Protein AF-A0A1Y2BNC1-F1 (afdb_monomer_lite)

Sequence (151 aa):
MTPTQYNNPYLLQNSAATGSYSSFTNPYINNDQNLMSNIDRLFTERIEYYGNVELNRVNIKTNIINILLKGIIEYVRLFSFTKEDYYQIQLDTEVLKVMLWDFVEDSKIFENILEDLKTSVRGRCSEENLKKESFEDKIQNIISSIEIKNF

Secondary structure (DSSP, 8-state):
-PPPP---TT----------------HHHHHHHHHHHHHHHHHHS---SS------HHHHHHHHHHHHHHHHHHHHHTS-B-HHHHHHHHHHHHHHHHHHGGG-S-HHHHHHHHHHHHHHHHHHB-GGGG----HHHHHHHHHHHHHGGG-

Structure (mmCIF, N/CA/C/O backbone):
data_AF-A0A1Y2BNC1-F1
#
_entry.id   AF-A0A1Y2BNC1-F1
#
loop_
_atom_site.group_PDB
_atom_site.id
_atom_site.type_symbol
_atom_site.label_atom_id
_atom_site.label_alt_id
_atom_site.label_comp_id
_atom_site.label_asym_id
_atom_site.label_entity_id
_atom_site.label_seq_id
_atom_site.pdbx_PDB_ins_code
_atom_site.Cartn_x
_atom_site.Cartn_y
_atom_site.Cartn_z
_atom_site.occupancy
_atom_site.B_iso_or_equiv
_atom_site.auth_seq_id
_atom_site.auth_comp_id
_atom_site.auth_asym_id
_atom_site.auth_atom_id
_atom_site.pdbx_PDB_model_num
ATOM 1 N N . MET A 1 1 ? 65.221 39.285 21.520 1.00 43.12 1 MET A N 1
ATOM 2 C CA . MET A 1 1 ? 63.871 39.057 20.964 1.00 43.12 1 MET A CA 1
ATOM 3 C C . MET A 1 1 ? 63.888 37.701 20.280 1.00 43.12 1 MET A C 1
ATOM 5 O O . MET A 1 1 ? 64.473 37.581 19.214 1.00 43.12 1 MET A O 1
ATOM 9 N N . THR A 1 2 ? 63.397 36.662 20.950 1.00 47.50 2 THR A N 1
ATOM 10 C CA . THR A 1 2 ? 63.351 35.286 20.429 1.00 47.50 2 THR A CA 1
ATOM 11 C C . THR A 1 2 ? 62.052 35.081 19.641 1.00 47.50 2 THR A C 1
ATOM 13 O O . THR A 1 2 ? 61.006 35.531 20.108 1.00 47.50 2 THR A O 1
ATOM 16 N N . PRO A 1 3 ? 62.079 34.451 18.453 1.00 46.75 3 PRO A N 1
ATOM 17 C CA . PRO A 1 3 ? 60.872 34.251 17.664 1.00 46.75 3 PRO A CA 1
ATOM 18 C C . PRO A 1 3 ? 60.021 33.135 18.280 1.00 46.75 3 PRO A C 1
ATOM 20 O O . PRO A 1 3 ? 60.506 32.041 18.567 1.00 46.75 3 PRO A O 1
ATOM 23 N N . THR A 1 4 ? 58.744 33.429 18.496 1.00 52.22 4 THR A N 1
ATOM 24 C CA . THR A 1 4 ? 57.716 32.474 18.905 1.00 52.22 4 THR A CA 1
ATOM 25 C C . THR A 1 4 ? 57.472 31.470 17.778 1.00 52.22 4 THR A C 1
ATOM 27 O O . THR A 1 4 ? 57.043 31.840 16.687 1.00 52.22 4 THR A O 1
ATOM 30 N N . GLN A 1 5 ? 57.752 30.187 18.029 1.00 49.06 5 GLN A N 1
ATOM 31 C CA . GLN A 1 5 ? 57.361 29.110 17.121 1.00 49.06 5 GLN A CA 1
ATOM 32 C C . GLN A 1 5 ? 55.832 29.004 17.071 1.00 49.06 5 GLN A C 1
ATOM 34 O O . GLN A 1 5 ? 55.180 28.805 18.095 1.00 49.06 5 GLN A O 1
ATOM 39 N N . TYR A 1 6 ? 55.264 29.133 15.872 1.00 47.84 6 TYR A N 1
ATOM 40 C CA . TYR A 1 6 ? 53.852 28.871 15.617 1.00 47.84 6 TYR A CA 1
ATOM 41 C C . TYR A 1 6 ? 53.625 27.355 15.637 1.00 47.84 6 TYR A C 1
ATOM 43 O O . TYR A 1 6 ? 54.029 26.642 14.717 1.00 47.84 6 TYR A O 1
ATOM 51 N N . ASN A 1 7 ? 53.037 26.856 16.723 1.00 55.25 7 ASN A N 1
ATOM 52 C CA . ASN A 1 7 ? 52.744 25.439 16.896 1.00 55.25 7 ASN A CA 1
ATOM 53 C C . ASN A 1 7 ? 51.468 25.096 16.110 1.00 55.25 7 ASN A C 1
ATOM 55 O O . ASN A 1 7 ? 50.369 25.444 16.534 1.00 55.25 7 ASN A O 1
ATOM 59 N N . ASN A 1 8 ? 51.613 24.460 14.945 1.00 56.41 8 ASN A N 1
ATOM 60 C CA . ASN A 1 8 ? 50.482 23.980 14.151 1.00 56.41 8 ASN A CA 1
ATOM 61 C C . ASN A 1 8 ? 49.878 22.731 14.818 1.00 56.41 8 ASN A C 1
ATOM 63 O O . ASN A 1 8 ? 50.535 21.690 14.833 1.00 56.41 8 ASN A O 1
ATOM 67 N N . PRO A 1 9 ? 48.627 22.777 15.310 1.00 53.62 9 PRO A N 1
ATOM 68 C CA . PRO A 1 9 ? 48.044 21.679 16.084 1.00 53.62 9 PRO A CA 1
ATOM 69 C C . PRO A 1 9 ? 47.678 20.437 15.246 1.00 53.62 9 PRO A C 1
ATOM 71 O O . PRO A 1 9 ? 47.239 19.440 15.808 1.00 53.62 9 PRO A O 1
ATOM 74 N N . TYR A 1 10 ? 47.873 20.471 13.922 1.00 47.81 10 TYR A N 1
ATOM 75 C CA . TYR A 1 10 ? 47.511 19.387 12.995 1.00 47.81 10 TYR A CA 1
ATOM 76 C C . TYR A 1 10 ? 48.698 18.547 12.494 1.00 47.81 10 TYR A C 1
ATOM 78 O O . TYR A 1 10 ? 48.502 17.625 11.707 1.00 47.81 10 TYR A O 1
ATOM 86 N N . LEU A 1 11 ? 49.927 18.827 12.941 1.00 48.97 11 LEU A N 1
ATOM 87 C CA . LEU A 1 11 ? 51.107 18.026 12.599 1.00 48.97 11 LEU A CA 1
ATOM 88 C C . LEU A 1 11 ? 51.524 17.161 13.794 1.00 48.97 11 LEU A C 1
ATOM 90 O O . LEU A 1 11 ? 52.412 17.520 14.562 1.00 48.97 11 LEU A O 1
ATOM 94 N N . LEU A 1 12 ? 50.892 15.996 13.947 1.00 50.59 12 LEU A N 1
ATOM 95 C CA . LEU A 1 12 ? 51.403 14.942 14.826 1.00 50.59 12 LEU A CA 1
ATOM 96 C C . LEU A 1 12 ? 52.520 14.184 14.096 1.00 50.59 12 LEU A C 1
ATOM 98 O O . LEU A 1 12 ? 52.283 13.333 13.242 1.00 50.59 12 LEU A O 1
ATOM 102 N N . GLN A 1 13 ? 53.756 14.547 14.441 1.00 46.78 13 GLN A N 1
ATOM 103 C CA . GLN A 1 13 ? 54.998 13.869 14.079 1.00 46.78 13 GLN A CA 1
ATOM 104 C C . GLN A 1 13 ? 54.924 12.395 14.513 1.00 46.78 13 GLN A C 1
ATOM 106 O O . GLN A 1 13 ? 54.968 12.090 15.708 1.00 46.78 13 GLN A O 1
ATOM 111 N N . ASN A 1 14 ? 54.833 11.478 13.545 1.00 47.34 14 ASN A N 1
ATOM 112 C CA . ASN A 1 14 ? 54.906 10.038 13.780 1.00 47.34 14 ASN A CA 1
ATOM 113 C C . ASN A 1 14 ? 56.288 9.690 14.358 1.00 47.34 14 ASN A C 1
ATOM 115 O O . ASN A 1 14 ? 57.273 9.543 13.635 1.00 47.34 14 ASN A O 1
ATOM 119 N N . SER A 1 15 ? 56.360 9.634 15.684 1.00 43.28 15 SER A N 1
ATOM 120 C CA . SER A 1 15 ? 57.556 9.280 16.435 1.00 43.28 15 SER A CA 1
ATOM 121 C C . SER A 1 15 ? 57.451 7.795 16.743 1.00 43.28 15 SER A C 1
ATOM 123 O O . SER A 1 15 ? 56.627 7.390 17.560 1.00 43.28 15 SER A O 1
ATOM 125 N N . ALA A 1 16 ? 58.251 6.978 16.060 1.00 49.97 16 ALA A N 1
ATOM 126 C CA . ALA A 1 16 ? 58.383 5.560 16.361 1.00 49.97 16 ALA A CA 1
ATOM 127 C C . ALA A 1 16 ? 58.999 5.395 17.762 1.00 49.97 16 ALA A C 1
ATOM 129 O O . ALA A 1 16 ? 60.215 5.351 17.922 1.00 49.97 16 ALA A O 1
ATOM 130 N N . ALA A 1 17 ? 58.143 5.340 18.780 1.00 41.44 17 ALA A N 1
ATOM 131 C CA . ALA A 1 17 ? 58.490 4.945 20.134 1.00 41.44 17 ALA A CA 1
ATOM 132 C C . ALA A 1 17 ? 57.860 3.575 20.400 1.00 41.44 17 ALA A C 1
ATOM 134 O O . ALA A 1 17 ? 56.682 3.448 20.726 1.00 41.44 17 ALA A O 1
ATOM 135 N N . THR A 1 18 ? 58.667 2.531 20.229 1.00 45.03 18 THR A N 1
ATOM 136 C CA . THR A 1 18 ? 58.426 1.198 20.782 1.00 45.03 18 THR A CA 1
ATOM 137 C C . THR A 1 18 ? 58.368 1.298 22.306 1.00 45.03 18 THR A C 1
ATOM 139 O O . THR A 1 18 ? 59.401 1.331 22.972 1.00 45.03 18 THR A O 1
ATOM 142 N N . GLY A 1 19 ? 57.154 1.372 22.846 1.00 35.00 19 GLY A N 1
ATOM 143 C CA . GLY A 1 19 ? 56.863 1.326 24.274 1.00 35.00 19 GLY A CA 1
ATOM 144 C C . GLY A 1 19 ? 55.615 0.485 24.508 1.00 35.00 19 GLY A C 1
ATOM 145 O O . GLY A 1 19 ? 54.505 0.907 24.192 1.00 35.00 19 GLY A O 1
ATOM 146 N N . SER A 1 20 ? 55.810 -0.729 25.020 1.00 46.31 20 SER A N 1
ATOM 147 C CA . SER A 1 20 ? 54.746 -1.655 25.401 1.00 46.31 20 SER A CA 1
ATOM 148 C C . SER A 1 20 ? 53.950 -1.095 26.579 1.00 46.31 20 SER A C 1
ATOM 150 O O . SER A 1 20 ? 54.311 -1.308 27.734 1.00 46.31 20 SER A O 1
ATOM 152 N N . TYR A 1 21 ? 52.844 -0.414 26.286 1.00 37.62 21 TYR A N 1
ATOM 153 C CA . TYR A 1 21 ? 51.799 -0.109 27.256 1.00 37.62 21 TYR A CA 1
ATOM 154 C C . TYR A 1 21 ? 50.487 -0.665 26.715 1.00 37.62 21 TYR A C 1
ATOM 156 O O . TYR A 1 21 ? 50.008 -0.267 25.653 1.00 37.62 21 TYR A O 1
ATOM 164 N N . SER A 1 22 ? 49.942 -1.639 27.439 1.00 42.84 22 SER A N 1
ATOM 165 C CA . SER A 1 22 ? 48.629 -2.229 27.209 1.00 42.84 22 SER A CA 1
ATOM 166 C C . SER A 1 22 ? 47.578 -1.124 27.143 1.00 42.84 22 SER A C 1
ATOM 168 O O . SER A 1 22 ? 47.147 -0.597 28.171 1.00 42.84 22 SER A O 1
ATOM 170 N N . SER A 1 23 ? 47.179 -0.757 25.928 1.00 43.72 23 SER A N 1
ATOM 171 C CA . SER A 1 23 ? 46.027 0.106 25.727 1.00 43.72 23 SER A CA 1
ATOM 172 C C . SER A 1 23 ? 44.802 -0.725 26.065 1.00 43.72 23 SER A C 1
ATOM 174 O O . SER A 1 23 ? 44.453 -1.647 25.332 1.00 43.72 23 SER A O 1
ATOM 176 N N . PHE A 1 24 ? 44.170 -0.420 27.197 1.00 47.69 24 PHE A N 1
ATOM 177 C CA . PHE A 1 24 ? 42.785 -0.798 27.431 1.00 47.69 24 PHE A CA 1
ATOM 178 C C . PHE A 1 24 ? 41.958 -0.104 26.347 1.00 47.69 24 PHE A C 1
ATOM 180 O O . PHE A 1 24 ? 41.547 1.047 26.492 1.00 47.69 24 PHE A O 1
ATOM 187 N N . THR A 1 25 ? 41.790 -0.772 25.209 1.00 52.53 25 THR A N 1
ATOM 188 C CA . THR A 1 25 ? 40.897 -0.338 24.145 1.00 52.53 25 THR A CA 1
ATOM 189 C C . THR A 1 25 ? 39.485 -0.492 24.679 1.00 52.53 25 THR A C 1
ATOM 191 O O . THR A 1 25 ? 38.906 -1.571 24.677 1.00 52.53 25 THR A O 1
ATOM 194 N N . ASN A 1 26 ? 38.952 0.596 25.228 1.00 49.41 26 ASN A N 1
ATOM 195 C CA . ASN A 1 26 ? 37.582 0.644 25.706 1.00 49.41 26 ASN A CA 1
ATOM 196 C C . ASN A 1 26 ? 36.668 0.546 24.466 1.00 49.41 26 ASN A C 1
ATOM 198 O O . ASN A 1 26 ? 36.647 1.486 23.663 1.00 49.41 26 ASN A O 1
ATOM 202 N N . PRO A 1 27 ? 35.953 -0.573 24.243 1.00 55.28 27 PRO A N 1
ATOM 203 C CA . PRO A 1 27 ? 35.213 -0.811 23.000 1.00 55.28 27 PRO A CA 1
ATOM 204 C C . PRO A 1 27 ? 34.058 0.185 22.799 1.00 55.28 27 PRO A C 1
ATOM 206 O O . PRO A 1 27 ? 33.581 0.357 21.682 1.00 55.28 27 PRO A O 1
ATOM 209 N N . TYR A 1 28 ? 33.660 0.897 23.857 1.00 54.56 28 TYR A N 1
ATOM 210 C CA . TYR A 1 28 ? 32.631 1.933 23.817 1.00 54.56 28 TYR A CA 1
ATOM 211 C C . TYR A 1 28 ? 33.052 3.178 23.011 1.00 54.56 28 TYR A C 1
ATOM 213 O O . TYR A 1 28 ? 32.248 3.692 22.244 1.00 54.56 28 TYR A O 1
ATOM 221 N N . ILE A 1 29 ? 34.323 3.603 23.070 1.00 54.19 29 ILE A N 1
ATOM 222 C CA . ILE A 1 29 ? 34.791 4.821 22.369 1.00 54.19 29 ILE A CA 1
ATOM 223 C C . ILE A 1 29 ? 34.846 4.622 20.844 1.00 54.19 29 ILE A C 1
ATOM 225 O O . ILE A 1 29 ? 34.581 5.549 20.081 1.00 54.19 29 ILE A O 1
ATOM 229 N N . ASN A 1 30 ? 35.145 3.405 20.377 1.00 53.97 30 ASN A N 1
ATOM 230 C CA . ASN A 1 30 ? 35.148 3.096 18.943 1.00 53.97 30 ASN A CA 1
ATOM 231 C C . ASN A 1 30 ? 33.730 3.026 18.354 1.00 53.97 30 ASN A C 1
ATOM 233 O O . ASN A 1 30 ? 33.544 3.316 17.171 1.00 53.97 30 ASN A O 1
ATOM 237 N N . ASN A 1 31 ? 32.726 2.671 19.161 1.00 59.03 31 ASN A N 1
ATOM 238 C CA . ASN A 1 31 ? 31.336 2.632 18.709 1.00 59.03 31 ASN A CA 1
ATOM 239 C C . ASN A 1 31 ? 30.761 4.042 18.513 1.00 59.03 31 ASN A C 1
ATOM 241 O O . ASN A 1 31 ? 30.056 4.265 17.532 1.00 59.03 31 ASN A O 1
ATOM 245 N N . ASP A 1 32 ? 31.132 5.007 19.360 1.00 60.78 32 ASP A N 1
ATOM 246 C CA . ASP A 1 32 ? 30.665 6.397 19.247 1.00 60.78 32 ASP A CA 1
ATOM 247 C C . ASP A 1 32 ? 31.237 7.118 18.013 1.00 60.78 32 ASP A C 1
ATOM 249 O O . ASP A 1 32 ? 30.535 7.881 17.352 1.00 60.78 32 ASP A O 1
ATOM 253 N N . GLN A 1 33 ? 32.492 6.837 17.642 1.00 63.34 33 GLN A N 1
ATOM 254 C CA . GLN A 1 33 ? 33.120 7.388 16.428 1.00 63.34 33 GLN A CA 1
ATOM 255 C C . GLN A 1 33 ? 32.507 6.808 15.140 1.00 63.34 33 GLN A C 1
ATOM 257 O O . GLN A 1 33 ? 32.313 7.520 14.150 1.00 63.34 33 GLN A O 1
ATOM 262 N N . ASN A 1 34 ? 32.140 5.523 15.154 1.00 68.44 34 ASN A N 1
ATOM 263 C CA . ASN A 1 34 ? 31.395 4.908 14.054 1.00 68.44 34 ASN A CA 1
ATOM 264 C C . ASN A 1 34 ? 29.963 5.451 13.978 1.00 68.44 34 ASN A C 1
ATOM 266 O O . ASN A 1 34 ? 29.457 5.700 12.889 1.00 68.44 34 ASN A O 1
ATOM 270 N N . LEU A 1 35 ? 29.305 5.680 15.116 1.00 74.75 35 LEU A N 1
ATOM 271 C CA . LEU A 1 35 ? 27.969 6.269 15.142 1.00 74.75 35 LEU A CA 1
ATOM 272 C C . LEU A 1 35 ? 27.978 7.689 14.566 1.00 74.75 35 LEU A C 1
ATOM 274 O O . LEU A 1 35 ? 27.177 7.986 13.685 1.00 74.75 35 LEU A O 1
ATOM 278 N N . MET A 1 36 ? 28.909 8.535 15.010 1.00 71.56 36 MET A N 1
ATOM 279 C CA . MET A 1 36 ? 29.004 9.918 14.541 1.00 71.56 36 MET A CA 1
ATOM 280 C C . MET A 1 36 ? 29.299 9.988 13.039 1.00 71.56 36 MET A C 1
ATOM 282 O O . MET A 1 36 ? 28.621 10.707 12.315 1.00 71.56 36 MET A O 1
ATOM 286 N N . SER A 1 37 ? 30.226 9.163 12.540 1.00 72.38 37 SER A N 1
ATOM 287 C CA . SER A 1 37 ? 30.540 9.124 11.104 1.00 72.38 37 SER A CA 1
ATOM 288 C C . SER A 1 37 ? 29.390 8.578 10.245 1.00 72.38 37 SER A C 1
ATOM 290 O O . SER A 1 37 ? 29.181 9.058 9.131 1.00 72.38 37 SER A O 1
ATOM 292 N N . ASN A 1 38 ? 28.593 7.634 10.756 1.00 76.62 38 ASN A N 1
ATOM 293 C CA . ASN A 1 38 ? 27.372 7.176 10.087 1.00 76.62 38 ASN A CA 1
ATOM 294 C C . ASN A 1 38 ? 26.271 8.251 10.081 1.00 76.62 38 ASN A C 1
ATOM 296 O O . ASN A 1 38 ? 25.556 8.383 9.089 1.00 76.62 38 ASN A O 1
ATOM 300 N N . ILE A 1 39 ? 26.148 9.041 11.153 1.00 81.50 39 ILE A N 1
ATOM 301 C CA . ILE A 1 39 ? 25.223 10.182 11.222 1.00 81.50 39 ILE A CA 1
ATOM 302 C C . ILE A 1 39 ? 25.649 11.275 10.235 1.00 81.50 39 ILE A C 1
ATOM 304 O O . ILE A 1 39 ? 24.829 11.735 9.444 1.00 81.50 39 ILE A O 1
ATOM 308 N N . ASP A 1 40 ? 26.929 11.642 10.208 1.00 77.19 40 ASP A N 1
ATOM 309 C CA . ASP A 1 40 ? 27.454 12.635 9.264 1.00 77.19 40 ASP A CA 1
ATOM 310 C C . ASP A 1 40 ? 27.280 12.176 7.812 1.00 77.19 40 ASP A C 1
ATOM 312 O O . ASP A 1 40 ? 26.941 12.975 6.932 1.00 77.19 40 ASP A O 1
ATOM 316 N N . ARG A 1 41 ? 27.436 10.871 7.556 1.00 77.19 41 ARG A N 1
ATOM 317 C CA . ARG A 1 41 ? 27.140 10.271 6.255 1.00 77.19 41 ARG A CA 1
ATOM 318 C C . ARG A 1 41 ? 25.666 10.423 5.879 1.00 77.19 41 ARG A C 1
ATOM 320 O O . ARG A 1 41 ? 25.413 10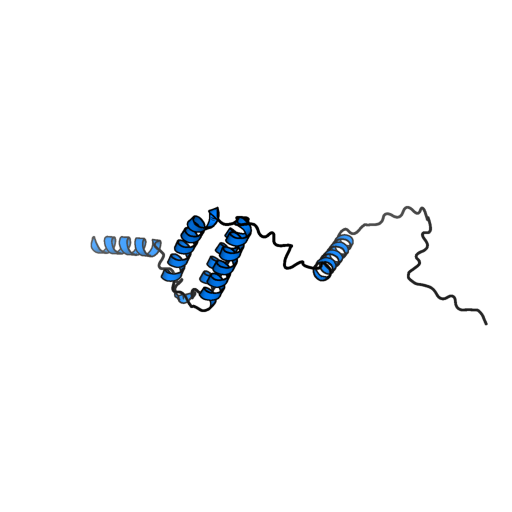.840 4.758 1.00 77.19 41 ARG A O 1
ATOM 327 N N . LEU A 1 42 ? 24.713 10.180 6.782 1.00 79.81 42 LEU A N 1
ATOM 328 C CA . LEU A 1 42 ? 23.278 10.365 6.501 1.00 79.81 42 LEU A CA 1
ATOM 329 C C . LEU A 1 42 ? 22.932 11.794 6.043 1.00 79.81 42 LEU A C 1
ATOM 331 O O . LEU A 1 42 ? 22.019 11.969 5.241 1.00 79.81 42 LEU A O 1
ATOM 335 N N . PHE A 1 43 ? 23.659 12.805 6.528 1.00 73.56 43 PHE A N 1
ATOM 336 C CA . PHE A 1 43 ? 23.441 14.210 6.156 1.00 73.56 43 PHE A CA 1
ATOM 337 C C . PHE A 1 43 ? 24.299 14.694 4.978 1.00 73.56 43 PHE A C 1
ATOM 339 O O . PHE A 1 43 ? 23.983 15.718 4.372 1.00 73.56 43 PHE A O 1
ATOM 346 N N . THR A 1 44 ? 25.373 13.978 4.644 1.00 75.69 44 THR A N 1
ATOM 347 C CA . THR A 1 44 ? 26.298 14.340 3.555 1.00 75.69 44 THR A CA 1
ATOM 348 C C . THR A 1 44 ? 26.041 13.533 2.282 1.00 75.69 44 THR A C 1
ATOM 350 O O . THR A 1 44 ? 26.339 13.994 1.178 1.00 75.69 44 THR A O 1
ATOM 353 N N . GLU A 1 45 ? 25.484 12.329 2.414 1.00 76.56 45 GLU A N 1
ATOM 354 C CA . GLU A 1 45 ? 25.120 11.464 1.300 1.00 76.56 45 GLU A CA 1
ATOM 355 C C . GLU A 1 45 ? 24.034 12.161 0.480 1.00 76.56 45 GLU A C 1
ATOM 357 O O . GLU A 1 45 ? 22.917 12.408 0.938 1.00 76.56 45 GLU A O 1
ATOM 362 N N . ARG A 1 46 ? 24.387 12.548 -0.751 1.00 71.38 46 ARG A N 1
ATOM 363 C CA . ARG A 1 46 ? 23.405 13.074 -1.693 1.00 71.38 46 ARG A CA 1
ATOM 364 C C . ARG A 1 46 ? 22.411 11.962 -1.989 1.00 71.38 46 ARG A C 1
ATOM 366 O O . ARG A 1 46 ? 22.740 11.003 -2.678 1.00 71.38 46 ARG A O 1
ATOM 373 N N . ILE A 1 47 ? 21.197 12.125 -1.484 1.00 68.81 47 ILE A N 1
ATOM 374 C CA . ILE A 1 47 ? 20.083 11.249 -1.816 1.00 68.81 47 ILE A CA 1
ATOM 375 C C . ILE A 1 47 ? 19.666 11.587 -3.248 1.00 68.81 47 ILE A C 1
ATOM 377 O O . ILE A 1 47 ? 19.117 12.659 -3.518 1.00 68.81 47 ILE A O 1
ATOM 381 N N . GLU A 1 48 ? 19.960 10.693 -4.187 1.00 64.12 48 GLU A N 1
ATOM 382 C CA . GLU A 1 48 ? 19.357 10.745 -5.515 1.00 64.12 48 GLU A CA 1
ATOM 383 C C . GLU A 1 48 ? 17.876 10.373 -5.383 1.00 64.12 48 GLU A C 1
ATOM 385 O O . GLU A 1 48 ? 17.519 9.211 -5.218 1.00 64.12 48 GLU A O 1
ATOM 390 N N . TYR A 1 49 ? 17.000 11.381 -5.416 1.00 65.62 49 TYR A N 1
ATOM 391 C CA . TYR A 1 49 ? 15.549 11.181 -5.301 1.00 65.62 49 TYR A CA 1
ATOM 392 C C . TYR A 1 49 ? 14.955 10.451 -6.511 1.00 65.62 49 TYR A C 1
ATOM 394 O O . TYR A 1 49 ? 13.960 9.741 -6.379 1.00 65.62 49 TYR A O 1
ATOM 402 N N . TYR A 1 50 ? 15.562 10.630 -7.686 1.00 63.00 50 TYR A N 1
ATOM 403 C CA . TYR A 1 50 ? 15.128 10.028 -8.939 1.00 63.00 50 TYR A CA 1
ATOM 404 C C . TYR A 1 50 ? 16.357 9.543 -9.705 1.00 63.00 50 TYR A C 1
ATOM 406 O O . TYR A 1 50 ? 17.174 10.353 -10.143 1.00 63.00 50 TYR A O 1
ATOM 414 N N . GLY A 1 51 ? 16.485 8.225 -9.853 1.00 70.50 51 GLY A N 1
ATOM 415 C CA . GLY A 1 51 ? 17.452 7.629 -10.770 1.00 70.50 51 GLY A CA 1
ATOM 416 C C . GLY A 1 51 ? 17.053 7.858 -12.231 1.00 70.50 51 GLY A C 1
ATOM 417 O O . GLY A 1 51 ? 15.947 8.317 -12.530 1.00 70.50 51 GLY A O 1
ATOM 418 N N . ASN A 1 52 ? 17.948 7.523 -13.160 1.00 72.44 52 ASN A N 1
ATOM 419 C CA . ASN A 1 52 ? 17.647 7.582 -14.588 1.00 72.44 52 ASN A CA 1
ATOM 420 C C . ASN A 1 52 ? 16.469 6.642 -14.921 1.00 72.44 52 ASN A C 1
ATOM 422 O O . ASN A 1 52 ? 16.560 5.437 -14.697 1.00 72.44 52 ASN A O 1
ATOM 426 N N . VAL A 1 53 ? 15.361 7.188 -15.433 1.00 72.00 53 VAL A N 1
ATOM 427 C CA . VAL A 1 53 ? 14.163 6.403 -15.764 1.00 72.00 53 VAL A CA 1
ATOM 428 C C . VAL A 1 53 ? 14.281 5.892 -17.192 1.00 72.00 53 VAL A C 1
ATOM 430 O O . VAL A 1 53 ? 14.184 6.655 -18.153 1.00 72.00 53 VAL A O 1
ATOM 433 N N . GLU A 1 54 ? 14.445 4.583 -17.346 1.00 83.12 54 GLU A N 1
ATOM 434 C CA . GLU A 1 54 ? 14.398 3.960 -18.663 1.00 83.12 54 GLU A CA 1
ATOM 435 C C . GLU A 1 54 ? 12.963 3.952 -19.203 1.00 83.12 54 GLU A C 1
ATOM 437 O O . GLU A 1 54 ? 12.036 3.440 -18.568 1.00 83.12 54 GLU A O 1
ATOM 442 N N . LEU A 1 55 ? 12.769 4.505 -20.402 1.00 85.06 55 LEU A N 1
ATOM 443 C CA . LEU A 1 55 ? 11.466 4.581 -21.068 1.00 85.06 55 LEU A CA 1
ATOM 444 C C . LEU A 1 55 ? 11.124 3.269 -21.783 1.00 85.06 55 LEU A C 1
ATOM 446 O O . LEU A 1 55 ? 11.007 3.209 -23.007 1.00 85.06 55 LEU A O 1
ATOM 450 N N . ASN A 1 56 ? 10.955 2.202 -21.009 1.00 90.88 56 ASN A N 1
ATOM 451 C CA . ASN A 1 56 ? 10.447 0.929 -21.504 1.00 90.88 56 ASN A CA 1
ATOM 452 C C . ASN A 1 56 ? 8.944 0.771 -21.164 1.00 90.88 56 ASN A C 1
ATOM 454 O O . ASN A 1 56 ? 8.395 1.459 -20.299 1.00 90.88 56 ASN A O 1
ATOM 458 N N . ARG A 1 57 ? 8.241 -0.137 -21.857 1.00 92.31 57 ARG A N 1
ATOM 459 C CA . ARG A 1 57 ? 6.785 -0.326 -21.670 1.00 92.31 57 ARG A CA 1
ATOM 460 C C . ARG A 1 57 ? 6.402 -0.776 -20.255 1.00 92.31 57 ARG A C 1
ATOM 462 O O . ARG A 1 57 ? 5.310 -0.436 -19.809 1.00 92.31 57 ARG A O 1
ATOM 469 N N . VAL A 1 58 ? 7.255 -1.547 -19.585 1.00 91.25 58 VAL A N 1
ATOM 470 C CA . VAL A 1 58 ? 7.010 -2.066 -18.230 1.00 91.25 58 VAL A CA 1
ATOM 471 C C . VAL A 1 58 ? 7.154 -0.940 -17.207 1.00 91.25 58 VAL A C 1
ATOM 473 O O . VAL A 1 58 ? 6.253 -0.738 -16.397 1.00 91.25 58 VAL A O 1
ATOM 476 N N . ASN A 1 59 ? 8.197 -0.123 -17.327 1.00 91.25 59 ASN A N 1
ATOM 477 C CA . ASN A 1 59 ? 8.464 1.031 -16.473 1.00 91.25 59 ASN A CA 1
ATOM 478 C C . ASN A 1 59 ? 7.364 2.080 -16.608 1.00 91.25 59 ASN A C 1
ATOM 480 O O . ASN A 1 59 ? 6.922 2.644 -15.612 1.00 91.25 59 ASN A O 1
ATOM 484 N N . ILE A 1 60 ? 6.872 2.328 -17.827 1.00 92.81 60 ILE A N 1
ATOM 485 C CA . ILE A 1 60 ? 5.749 3.250 -18.045 1.00 92.81 60 ILE A CA 1
ATOM 486 C C . ILE A 1 60 ? 4.498 2.750 -17.309 1.00 92.81 60 ILE A C 1
ATOM 488 O O . ILE A 1 60 ? 3.883 3.517 -16.570 1.00 92.81 60 ILE A O 1
ATOM 492 N N . LYS A 1 61 ? 4.139 1.467 -17.459 1.00 93.88 61 LYS A N 1
ATOM 493 C CA . LYS A 1 61 ? 2.986 0.877 -16.755 1.00 93.88 61 LYS A CA 1
ATOM 494 C C . LYS A 1 61 ? 3.162 0.921 -15.238 1.00 93.88 61 LYS A C 1
ATOM 496 O O . LYS A 1 61 ? 2.265 1.394 -14.545 1.00 93.88 61 LYS A O 1
ATOM 501 N N . THR A 1 62 ? 4.329 0.509 -14.748 1.00 94.25 62 THR A N 1
ATOM 502 C CA . THR A 1 62 ? 4.683 0.513 -13.322 1.00 94.25 62 THR A CA 1
ATOM 503 C C . THR A 1 62 ? 4.565 1.916 -12.730 1.00 94.25 62 THR A C 1
ATOM 505 O O . THR A 1 62 ? 3.933 2.100 -11.695 1.00 94.25 62 THR A O 1
ATOM 508 N N . ASN A 1 63 ? 5.094 2.935 -13.412 1.00 92.31 63 ASN A N 1
ATOM 509 C CA . ASN A 1 63 ? 5.031 4.315 -12.938 1.00 92.31 63 ASN A CA 1
ATOM 510 C C . ASN A 1 63 ? 3.604 4.878 -12.936 1.00 92.31 63 ASN A C 1
ATOM 512 O O . ASN A 1 63 ? 3.224 5.544 -11.976 1.00 92.31 63 ASN A O 1
ATOM 516 N N . ILE A 1 64 ? 2.794 4.586 -13.961 1.00 95.00 64 ILE A N 1
ATOM 517 C CA . ILE A 1 64 ? 1.379 4.991 -13.988 1.00 95.00 64 ILE A CA 1
ATOM 518 C C . ILE A 1 64 ? 0.618 4.353 -12.821 1.00 95.00 64 ILE A C 1
ATOM 520 O O . ILE A 1 64 ? -0.114 5.049 -12.118 1.00 95.00 64 ILE A O 1
ATOM 524 N N . ILE A 1 65 ? 0.821 3.054 -12.581 1.00 95.56 65 ILE A N 1
ATOM 525 C CA . ILE A 1 65 ? 0.205 2.337 -11.458 1.00 95.56 65 ILE A CA 1
ATOM 526 C C . ILE A 1 65 ? 0.655 2.941 -10.124 1.00 95.56 65 ILE A C 1
ATOM 528 O O . ILE A 1 65 ? -0.187 3.238 -9.280 1.00 95.56 65 ILE A O 1
ATOM 532 N N . ASN A 1 66 ? 1.951 3.205 -9.950 1.00 94.44 66 ASN A N 1
ATOM 533 C CA . ASN A 1 66 ? 2.487 3.812 -8.731 1.00 94.44 66 ASN A CA 1
ATOM 534 C C . ASN A 1 66 ? 1.882 5.194 -8.455 1.00 94.44 66 ASN A C 1
ATOM 536 O O . ASN A 1 66 ? 1.520 5.484 -7.317 1.00 94.44 66 ASN A O 1
ATOM 540 N N . ILE A 1 67 ? 1.745 6.044 -9.478 1.00 95.56 67 ILE A N 1
ATOM 541 C CA . ILE A 1 67 ? 1.107 7.361 -9.342 1.00 95.56 67 ILE A CA 1
ATOM 542 C C . ILE A 1 67 ? -0.365 7.204 -8.948 1.00 95.56 67 ILE A C 1
ATOM 544 O O . ILE A 1 67 ? -0.819 7.878 -8.025 1.00 95.56 67 ILE A O 1
ATOM 548 N N . LEU A 1 68 ? -1.098 6.302 -9.607 1.00 96.62 68 LEU A N 1
ATOM 549 C CA . LEU A 1 68 ? -2.506 6.041 -9.311 1.00 96.62 68 LEU A CA 1
ATOM 550 C C . LEU A 1 68 ? -2.701 5.560 -7.868 1.00 96.62 68 LEU A C 1
ATOM 552 O O . LEU A 1 68 ? -3.528 6.116 -7.151 1.00 96.62 68 LEU A O 1
ATOM 556 N N . LEU A 1 69 ? -1.911 4.585 -7.417 1.00 97.31 69 LEU A N 1
ATOM 557 C CA . LEU A 1 69 ? -2.005 4.052 -6.057 1.00 97.31 69 LEU A CA 1
ATOM 558 C C . LEU A 1 69 ? -1.639 5.103 -5.013 1.00 97.31 69 LEU A C 1
ATOM 560 O O . LEU A 1 69 ? -2.380 5.284 -4.053 1.00 97.31 69 LEU A O 1
ATOM 564 N N . LYS A 1 70 ? -0.554 5.857 -5.223 1.00 95.94 70 LYS A N 1
ATOM 565 C CA . LYS A 1 70 ? -0.201 6.978 -4.339 1.00 95.94 70 LYS A CA 1
ATOM 566 C C . LYS A 1 70 ? -1.315 8.027 -4.291 1.00 95.94 70 LYS A C 1
ATOM 568 O O . LYS A 1 70 ? -1.635 8.517 -3.214 1.00 95.94 70 LYS A O 1
ATOM 573 N N . GLY A 1 71 ? -1.962 8.309 -5.422 1.00 97.56 71 GLY A N 1
ATOM 574 C CA . GLY A 1 71 ? -3.140 9.173 -5.487 1.00 97.56 71 GLY A CA 1
ATOM 575 C C . GLY A 1 71 ? -4.329 8.637 -4.683 1.00 97.56 71 GLY A C 1
ATOM 576 O O . GLY A 1 71 ? -4.955 9.399 -3.953 1.00 97.56 71 GLY A O 1
ATOM 577 N N . ILE A 1 72 ? -4.611 7.331 -4.754 1.00 96.56 72 ILE A N 1
ATOM 578 C CA . ILE A 1 72 ? -5.651 6.680 -3.938 1.00 96.56 72 ILE A CA 1
ATOM 579 C C . ILE A 1 72 ? -5.321 6.802 -2.447 1.00 96.56 72 ILE A C 1
ATOM 581 O O . ILE A 1 72 ? -6.208 7.117 -1.657 1.00 96.56 72 ILE A O 1
ATOM 585 N N . ILE A 1 73 ? -4.058 6.607 -2.056 1.00 97.44 73 ILE A N 1
ATOM 586 C CA . ILE A 1 73 ? -3.621 6.747 -0.660 1.00 97.44 73 ILE A CA 1
ATOM 587 C C . ILE A 1 73 ? -3.884 8.167 -0.145 1.00 97.44 7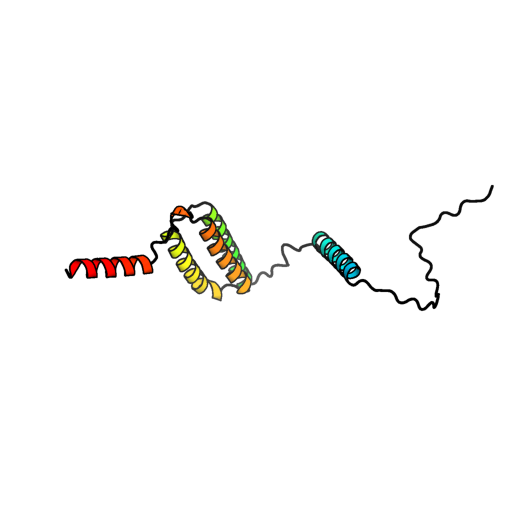3 ILE A C 1
ATOM 589 O O . ILE A 1 73 ? -4.403 8.325 0.960 1.00 97.44 73 ILE A O 1
ATOM 593 N N . GLU A 1 74 ? -3.561 9.201 -0.926 1.00 96.94 74 GLU A N 1
ATOM 594 C CA . GLU A 1 74 ? -3.873 10.581 -0.534 1.00 96.94 74 GLU A CA 1
ATOM 595 C C . GLU A 1 74 ? -5.376 10.845 -0.513 1.00 96.94 74 GLU A C 1
ATOM 597 O O . GLU A 1 74 ? -5.875 11.507 0.395 1.00 96.94 74 GLU A O 1
ATOM 602 N N . TYR A 1 75 ? -6.113 10.287 -1.472 1.00 95.75 75 TYR A N 1
ATOM 603 C CA . TYR A 1 75 ? -7.561 10.414 -1.525 1.00 95.75 75 TYR A CA 1
ATOM 604 C C . TYR A 1 75 ? -8.211 9.868 -0.252 1.00 95.75 75 TYR A C 1
ATOM 606 O O . TYR A 1 75 ? -8.967 10.590 0.392 1.00 95.75 75 TYR A O 1
ATOM 614 N N . VAL A 1 76 ? -7.864 8.650 0.184 1.00 94.94 76 VAL A N 1
ATOM 615 C CA . VAL A 1 76 ? -8.455 8.052 1.395 1.00 94.94 76 VAL A CA 1
ATOM 616 C C . VAL A 1 76 ? -8.133 8.837 2.673 1.00 94.94 76 VAL A C 1
ATOM 618 O O . VAL A 1 76 ? -8.935 8.821 3.606 1.00 94.94 76 VAL A O 1
ATOM 621 N N . ARG A 1 77 ? -7.018 9.585 2.727 1.00 93.81 77 ARG A N 1
ATOM 622 C CA . ARG A 1 77 ? -6.671 10.433 3.889 1.00 93.81 77 ARG A CA 1
ATOM 623 C C . ARG A 1 77 ? -7.651 11.577 4.125 1.00 93.81 77 ARG A C 1
ATOM 625 O O . ARG A 1 77 ? -7.712 12.092 5.240 1.00 93.81 77 ARG A O 1
ATOM 632 N N . LEU A 1 78 ? -8.419 11.962 3.109 1.00 93.62 78 LEU A N 1
ATOM 633 C CA . LEU A 1 78 ? -9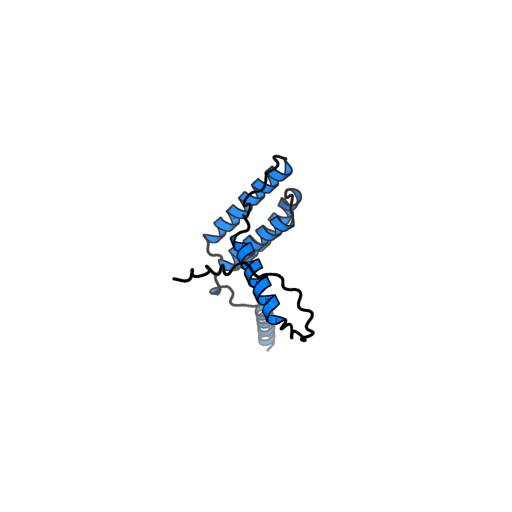.404 13.041 3.194 1.00 93.62 78 LEU A CA 1
ATOM 634 C C . LEU A 1 78 ? -10.728 12.602 3.833 1.00 93.62 78 LEU A C 1
ATOM 636 O O . LEU A 1 78 ? -11.550 13.451 4.172 1.00 93.62 78 LEU A O 1
ATOM 640 N N . PHE A 1 79 ? -10.935 11.299 4.023 1.00 90.25 79 PHE A N 1
ATOM 641 C CA . PHE A 1 79 ? -12.187 10.739 4.525 1.00 90.25 79 PHE A CA 1
ATOM 642 C C . PHE A 1 79 ? -12.069 10.279 5.977 1.00 90.25 79 PHE A C 1
ATOM 644 O O . PHE A 1 79 ? -10.980 10.212 6.553 1.00 90.25 79 PHE A O 1
ATOM 651 N N . SER A 1 80 ?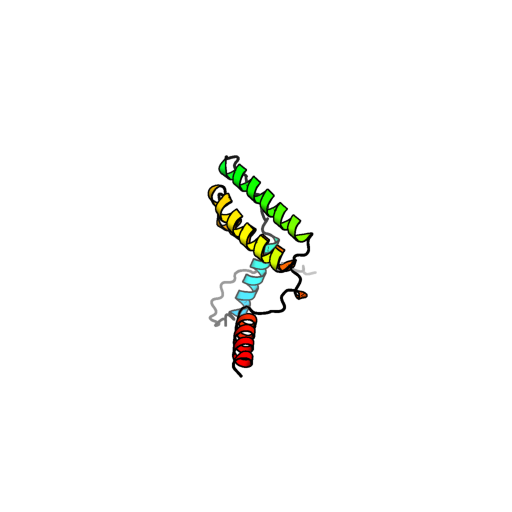 -13.216 9.963 6.565 1.00 90.19 80 SER A N 1
ATOM 652 C CA . SER A 1 80 ? -13.328 9.171 7.788 1.00 90.19 80 SER A CA 1
ATOM 653 C C . SER A 1 80 ? -14.133 7.925 7.443 1.00 90.19 80 SER A C 1
ATOM 655 O O . SER A 1 80 ? -15.134 8.036 6.735 1.00 90.19 80 SER A O 1
ATOM 657 N N . PHE A 1 81 ? -13.704 6.761 7.922 1.00 88.38 81 PHE A N 1
ATOM 658 C CA . PHE A 1 81 ? -14.306 5.478 7.550 1.00 88.38 81 PHE A CA 1
ATOM 659 C C . PHE A 1 81 ? -15.025 4.816 8.723 1.00 88.38 81 PHE A C 1
ATOM 661 O O . PHE A 1 81 ? -14.588 4.921 9.876 1.00 88.38 81 PHE A O 1
ATOM 668 N N . THR A 1 82 ? -16.113 4.107 8.416 1.00 88.81 82 THR A N 1
ATOM 669 C CA . THR A 1 82 ? -16.716 3.136 9.335 1.00 88.81 82 THR A CA 1
ATOM 670 C C . THR A 1 82 ? -15.909 1.833 9.349 1.00 88.81 82 THR A C 1
ATOM 672 O O . THR A 1 82 ? -14.964 1.641 8.577 1.00 88.81 82 THR A O 1
ATOM 675 N N . LYS A 1 83 ? -16.274 0.911 10.243 1.00 85.94 83 LYS A N 1
ATOM 676 C CA . LYS A 1 83 ? -15.626 -0.401 10.342 1.00 85.94 83 LYS A CA 1
ATOM 677 C C . LYS A 1 83 ? -15.915 -1.262 9.108 1.00 85.94 83 LYS A C 1
ATOM 679 O O . LYS A 1 83 ? -15.033 -1.976 8.636 1.00 85.94 83 LYS A O 1
ATOM 684 N N . GLU A 1 84 ? -17.133 -1.187 8.592 1.00 89.06 84 GLU A N 1
ATOM 685 C CA . GLU A 1 84 ? -17.574 -1.880 7.386 1.00 89.06 84 GLU A CA 1
ATOM 686 C C . GLU A 1 84 ? -16.810 -1.364 6.162 1.00 89.06 84 GLU A C 1
ATOM 688 O O . GLU A 1 84 ? -16.257 -2.169 5.412 1.00 89.06 84 GLU A O 1
ATOM 693 N N . ASP A 1 85 ? -16.676 -0.038 6.028 1.00 90.00 85 ASP A N 1
ATOM 694 C CA . ASP A 1 85 ? -15.884 0.581 4.957 1.00 90.00 85 ASP A CA 1
ATOM 695 C C . ASP A 1 85 ? -14.419 0.135 5.023 1.00 90.00 85 ASP A C 1
ATOM 697 O O . ASP A 1 85 ? -13.825 -0.207 4.003 1.00 90.00 85 ASP A O 1
ATOM 701 N N . TYR A 1 86 ? -13.836 0.088 6.228 1.00 92.25 86 TYR A N 1
ATOM 702 C CA . TYR A 1 86 ? -12.466 -0.385 6.422 1.00 92.25 86 TY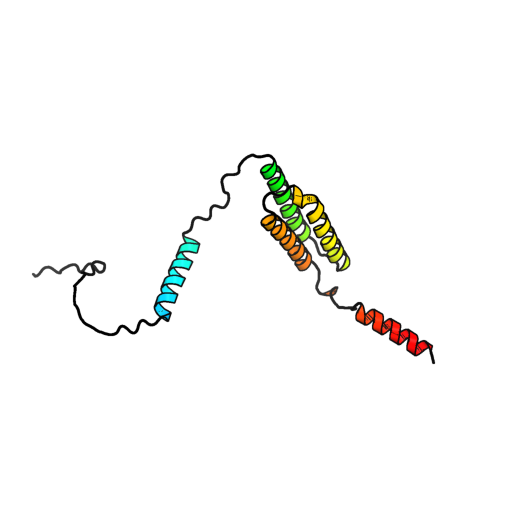R A CA 1
ATOM 703 C C . TYR A 1 86 ? -12.276 -1.809 5.889 1.00 92.25 86 TYR A C 1
ATOM 705 O O . TYR A 1 86 ? -11.340 -2.048 5.128 1.00 92.25 86 TYR A O 1
ATOM 713 N N . TYR A 1 87 ? -13.149 -2.755 6.250 1.00 93.38 87 TYR A N 1
ATOM 714 C CA . TYR A 1 87 ? -13.025 -4.131 5.757 1.00 93.38 87 TYR A CA 1
ATOM 715 C C . TYR A 1 87 ? -13.272 -4.245 4.256 1.00 93.38 87 TYR A C 1
ATOM 717 O O . TYR A 1 87 ? -12.583 -5.024 3.596 1.00 93.38 87 TYR A O 1
ATOM 725 N N . GLN A 1 88 ? -14.206 -3.464 3.712 1.00 94.88 88 GLN A N 1
ATOM 726 C CA . GLN A 1 88 ? -14.450 -3.447 2.275 1.00 94.88 88 GLN A CA 1
ATOM 727 C C . GLN A 1 88 ? -13.211 -2.957 1.523 1.00 94.88 88 GLN A C 1
ATOM 729 O O . GLN A 1 88 ? -12.737 -3.632 0.617 1.00 94.88 88 GLN A O 1
ATOM 734 N N . ILE A 1 89 ? -12.610 -1.853 1.968 1.00 95.12 89 ILE A N 1
ATOM 735 C CA . ILE A 1 89 ? -11.400 -1.306 1.347 1.00 95.12 89 ILE A CA 1
ATOM 736 C C . ILE A 1 89 ? -10.213 -2.272 1.492 1.00 95.12 89 ILE A C 1
ATOM 738 O O . ILE A 1 89 ? -9.393 -2.381 0.580 1.00 95.12 89 ILE A O 1
ATOM 742 N N . GLN A 1 90 ? -10.111 -3.009 2.602 1.00 95.31 90 GLN A N 1
ATOM 743 C CA . GLN A 1 90 ? -9.102 -4.065 2.762 1.00 95.31 90 GLN A CA 1
ATOM 744 C C . GLN A 1 90 ? -9.276 -5.174 1.716 1.00 95.31 90 GLN A C 1
ATOM 746 O O . GLN A 1 90 ? -8.301 -5.560 1.072 1.00 95.31 90 GLN A O 1
ATOM 751 N N . LEU A 1 91 ? -10.509 -5.650 1.509 1.00 96.94 91 LEU A N 1
ATOM 752 C CA . LEU A 1 91 ? -10.815 -6.651 0.486 1.00 96.94 91 LEU A CA 1
ATOM 753 C C . LEU A 1 91 ? -10.510 -6.118 -0.920 1.00 96.94 91 LEU A C 1
ATOM 755 O O . LEU A 1 91 ? -9.848 -6.792 -1.707 1.00 96.94 91 LEU A O 1
ATOM 759 N N . ASP A 1 92 ? -10.932 -4.889 -1.209 1.00 96.88 92 ASP A N 1
ATOM 760 C CA . ASP A 1 92 ? -10.694 -4.232 -2.493 1.00 96.88 92 ASP A CA 1
ATOM 761 C C . ASP A 1 92 ? -9.190 -4.045 -2.753 1.00 96.88 92 ASP A C 1
ATOM 763 O O . ASP A 1 92 ? -8.732 -4.183 -3.886 1.00 96.88 92 ASP A O 1
ATOM 767 N N . THR A 1 93 ? -8.393 -3.811 -1.706 1.00 96.88 93 THR A N 1
ATOM 768 C CA . THR A 1 93 ? -6.928 -3.721 -1.809 1.00 96.88 93 THR A CA 1
ATOM 769 C C . THR A 1 93 ? -6.303 -5.056 -2.227 1.00 96.88 93 THR A C 1
ATOM 771 O O . THR A 1 93 ? -5.395 -5.070 -3.058 1.00 96.88 93 THR A O 1
ATOM 774 N N . GLU A 1 94 ? -6.800 -6.188 -1.720 1.00 96.44 94 GLU A N 1
ATOM 775 C CA . GLU A 1 94 ? -6.349 -7.515 -2.174 1.00 96.44 94 GLU A CA 1
ATOM 776 C C . GLU A 1 94 ? -6.765 -7.800 -3.621 1.00 96.44 94 GLU A C 1
ATOM 778 O O . GLU A 1 94 ? -5.998 -8.373 -4.397 1.00 96.44 94 GLU A O 1
ATOM 783 N N . VAL A 1 95 ? -7.949 -7.342 -4.032 1.00 96.69 95 VAL A N 1
ATOM 784 C CA . VAL A 1 95 ? -8.385 -7.439 -5.431 1.00 96.69 95 VAL A CA 1
ATOM 785 C C . VAL A 1 95 ? -7.484 -6.595 -6.338 1.00 96.69 95 VAL A C 1
ATOM 787 O O . VAL A 1 95 ? -7.024 -7.087 -7.371 1.00 96.69 95 VAL A O 1
ATOM 790 N N . LEU A 1 96 ? -7.159 -5.362 -5.937 1.00 95.69 96 LEU A N 1
ATOM 791 C CA . LEU A 1 96 ? -6.204 -4.504 -6.644 1.00 95.69 96 LEU A CA 1
ATOM 792 C C . LEU A 1 96 ? -4.830 -5.171 -6.762 1.00 95.69 96 LEU A C 1
ATOM 794 O O . LEU A 1 96 ? -4.222 -5.102 -7.832 1.00 95.69 96 LEU A O 1
ATOM 798 N N . LYS A 1 97 ? -4.363 -5.863 -5.712 1.00 96.31 97 LYS A N 1
ATOM 799 C CA . LYS A 1 97 ? -3.116 -6.640 -5.749 1.00 96.31 97 LYS A CA 1
ATOM 800 C C . LYS A 1 97 ? -3.130 -7.649 -6.895 1.00 96.31 97 LYS A C 1
ATOM 802 O O . LYS A 1 97 ? -2.242 -7.626 -7.743 1.00 96.31 97 LYS A O 1
ATOM 807 N N . VAL A 1 98 ? -4.161 -8.491 -6.955 1.00 96.19 98 VAL A N 1
ATOM 808 C CA . VAL A 1 98 ? -4.305 -9.537 -7.984 1.00 96.19 98 VAL A CA 1
ATOM 809 C C . VAL A 1 98 ? -4.487 -8.951 -9.386 1.00 96.19 98 VAL A C 1
ATOM 811 O O . VAL A 1 98 ? -4.018 -9.534 -10.358 1.00 96.19 98 VAL A O 1
ATOM 814 N N . MET A 1 99 ? -5.137 -7.795 -9.520 1.00 95.19 99 MET A N 1
ATOM 815 C CA . MET A 1 99 ? -5.329 -7.155 -10.825 1.00 95.19 99 MET A CA 1
ATOM 816 C C . MET A 1 99 ? -4.063 -6.487 -11.364 1.00 95.19 99 MET A C 1
ATOM 818 O O . MET A 1 99 ? -3.909 -6.381 -12.580 1.00 95.19 99 MET A O 1
ATOM 822 N N . LEU A 1 100 ? -3.188 -5.992 -10.484 1.00 95.00 100 LEU A N 1
ATOM 823 C CA . LEU A 1 100 ? -2.098 -5.101 -10.881 1.00 95.00 100 LEU A CA 1
ATOM 824 C C . LEU A 1 100 ? -0.702 -5.730 -10.807 1.00 95.00 100 LEU A C 1
ATOM 826 O O . LEU A 1 100 ? 0.201 -5.197 -11.449 1.00 95.00 100 LEU A O 1
ATOM 830 N N . TRP A 1 101 ? -0.514 -6.843 -10.086 1.00 94.56 101 TRP A N 1
ATOM 831 C CA . TRP A 1 101 ? 0.821 -7.413 -9.841 1.00 94.56 101 TRP A CA 1
ATOM 832 C C . TRP A 1 101 ? 1.609 -7.730 -11.125 1.00 94.56 101 TRP A C 1
ATOM 834 O O . TRP A 1 101 ? 2.798 -7.435 -11.184 1.00 94.56 101 TRP A O 1
ATOM 844 N N . ASP A 1 102 ? 0.947 -8.229 -12.176 1.00 93.50 102 ASP A N 1
ATOM 845 C CA . ASP A 1 102 ? 1.573 -8.572 -13.467 1.00 93.50 102 ASP A CA 1
ATOM 846 C C . ASP A 1 102 ? 2.103 -7.352 -14.247 1.00 93.50 102 ASP A C 1
ATOM 848 O O . ASP A 1 102 ? 2.826 -7.491 -15.237 1.00 93.50 102 ASP A O 1
ATOM 852 N N . PHE A 1 103 ? 1.720 -6.137 -13.848 1.00 91.25 103 PHE A N 1
ATOM 853 C CA . PHE A 1 103 ? 2.101 -4.902 -14.534 1.00 91.25 103 PHE A CA 1
ATOM 854 C C . PHE A 1 103 ? 3.212 -4.124 -13.830 1.00 91.25 103 PHE A C 1
ATOM 856 O O . PHE A 1 103 ? 3.650 -3.103 -14.371 1.00 91.25 103 PHE A O 1
ATOM 863 N N . VAL A 1 104 ? 3.642 -4.577 -12.651 1.00 92.94 104 VAL A N 1
ATOM 864 C CA . VAL A 1 104 ? 4.623 -3.884 -11.818 1.00 92.94 104 VAL A CA 1
ATOM 865 C C . VAL A 1 104 ? 5.973 -4.596 -11.886 1.00 92.94 104 VAL A C 1
ATOM 867 O O . VAL A 1 104 ? 6.056 -5.806 -11.722 1.00 92.94 104 VAL A O 1
ATOM 870 N N . GLU A 1 105 ? 7.034 -3.828 -12.131 1.00 90.81 105 GLU A N 1
ATOM 871 C CA . GLU A 1 105 ? 8.411 -4.326 -12.208 1.00 90.81 105 GLU A CA 1
ATOM 872 C C . GLU A 1 105 ? 8.947 -4.821 -10.853 1.00 90.81 105 GLU A C 1
ATOM 874 O O . GLU A 1 105 ? 9.488 -5.921 -10.765 1.00 90.81 105 GLU A O 1
ATOM 879 N N . ASP A 1 106 ? 8.772 -4.028 -9.790 1.00 91.44 106 ASP A N 1
ATOM 880 C CA . ASP A 1 106 ? 9.226 -4.359 -8.436 1.00 91.44 106 ASP A CA 1
ATOM 881 C C . ASP A 1 106 ? 8.030 -4.674 -7.529 1.00 91.44 106 ASP A C 1
ATOM 883 O O . ASP A 1 106 ? 7.344 -3.782 -7.011 1.00 91.44 106 ASP A O 1
ATOM 887 N N . SER A 1 107 ? 7.797 -5.969 -7.309 1.00 92.75 107 SER A N 1
ATOM 888 C CA . SER A 1 107 ? 6.710 -6.458 -6.462 1.00 92.75 107 SER A CA 1
ATOM 889 C C . SER A 1 107 ? 6.820 -5.975 -5.016 1.00 92.75 107 SER A C 1
ATOM 891 O O . SER A 1 107 ? 5.798 -5.788 -4.364 1.00 92.75 107 SER A O 1
ATOM 893 N N . LYS A 1 108 ? 8.032 -5.734 -4.501 1.00 94.31 108 LYS A N 1
ATOM 894 C CA . LYS A 1 108 ? 8.238 -5.276 -3.124 1.00 94.31 108 LYS A CA 1
ATOM 895 C C . LYS A 1 108 ? 7.799 -3.826 -2.964 1.00 94.31 108 LYS A C 1
ATOM 897 O O . LYS A 1 108 ? 7.128 -3.498 -1.990 1.00 94.31 108 LYS A O 1
ATOM 902 N N . ILE A 1 109 ? 8.148 -2.956 -3.914 1.00 93.31 109 ILE A N 1
ATOM 903 C CA . ILE A 1 109 ? 7.677 -1.561 -3.906 1.00 93.31 109 ILE A CA 1
ATOM 904 C C . ILE A 1 109 ? 6.150 -1.525 -4.001 1.00 93.31 109 ILE A C 1
ATOM 906 O O . ILE A 1 109 ? 5.508 -0.786 -3.256 1.00 93.31 109 ILE A O 1
ATOM 910 N N . PHE A 1 110 ? 5.570 -2.347 -4.874 1.00 96.25 110 PHE A N 1
ATOM 911 C CA . PHE A 1 110 ? 4.122 -2.462 -5.011 1.00 96.25 110 PHE A CA 1
ATOM 912 C C . PHE A 1 110 ? 3.444 -2.916 -3.714 1.00 96.25 110 PHE A C 1
ATOM 914 O O . PHE A 1 110 ? 2.506 -2.266 -3.257 1.00 96.25 110 PHE A O 1
ATOM 921 N N . GLU A 1 111 ? 3.945 -3.980 -3.082 1.00 96.38 111 GLU A N 1
ATOM 922 C CA . GLU A 1 111 ? 3.421 -4.471 -1.804 1.00 96.38 111 GLU A CA 1
ATOM 923 C C . GLU A 1 111 ? 3.535 -3.430 -0.688 1.00 96.38 111 GLU A C 1
ATOM 925 O O . GLU A 1 111 ? 2.577 -3.249 0.060 1.00 96.38 111 GLU A O 1
ATOM 930 N N . ASN A 1 112 ? 4.643 -2.687 -0.624 1.00 96.88 112 ASN A N 1
ATOM 931 C CA . ASN A 1 112 ? 4.802 -1.597 0.339 1.00 96.88 112 ASN A CA 1
ATOM 932 C C . ASN A 1 112 ? 3.751 -0.495 0.133 1.00 96.88 112 ASN A C 1
ATOM 934 O O . ASN A 1 112 ? 3.161 -0.026 1.099 1.00 96.88 112 ASN A O 1
ATOM 938 N N . ILE A 1 113 ? 3.470 -0.108 -1.117 1.00 97.12 113 ILE A N 1
ATOM 939 C CA . ILE A 1 113 ? 2.440 0.899 -1.424 1.00 97.12 113 ILE A CA 1
ATOM 940 C C . ILE A 1 113 ? 1.047 0.399 -1.010 1.00 97.12 113 ILE A C 1
ATOM 942 O O . ILE A 1 113 ? 0.248 1.166 -0.472 1.00 97.12 113 ILE A O 1
ATOM 946 N N . LEU A 1 114 ? 0.733 -0.878 -1.237 1.00 97.69 114 LEU A N 1
ATOM 947 C CA . LEU A 1 114 ? -0.546 -1.446 -0.799 1.00 97.69 114 LEU A CA 1
ATOM 948 C C . LEU A 1 114 ? -0.649 -1.522 0.731 1.00 97.69 114 LEU A C 1
ATOM 950 O O . LEU A 1 114 ? -1.720 -1.273 1.283 1.00 97.69 114 LEU A O 1
ATOM 954 N N . GLU A 1 115 ? 0.446 -1.816 1.427 1.00 97.56 115 GLU A N 1
ATOM 955 C CA . GLU A 1 115 ? 0.477 -1.800 2.892 1.00 97.56 115 GLU A CA 1
ATOM 956 C C . GLU A 1 115 ? 0.320 -0.377 3.452 1.00 97.56 115 GLU A C 1
ATOM 958 O O . GLU A 1 115 ? -0.422 -0.157 4.416 1.00 97.56 115 GLU A O 1
ATOM 963 N N . ASP A 1 116 ? 0.920 0.617 2.793 1.00 97.19 116 ASP A N 1
ATOM 964 C CA . ASP A 1 116 ? 0.722 2.032 3.108 1.00 97.19 116 ASP A CA 1
ATOM 965 C C . ASP A 1 116 ? -0.740 2.452 2.913 1.00 97.19 116 ASP A C 1
ATOM 967 O O . ASP A 1 116 ? -1.280 3.201 3.731 1.00 97.19 116 ASP A O 1
ATOM 971 N N . LEU A 1 117 ? -1.418 1.948 1.873 1.00 97.00 117 LEU A N 1
ATOM 972 C CA . LEU A 1 117 ? -2.853 2.167 1.676 1.00 97.00 117 LEU A CA 1
ATOM 973 C C . LEU A 1 117 ? -3.660 1.607 2.846 1.00 97.00 117 LEU A C 1
ATOM 975 O O . LEU A 1 117 ? -4.442 2.337 3.456 1.00 97.00 117 LEU A O 1
ATOM 979 N N . LYS A 1 118 ? -3.436 0.343 3.210 1.00 95.69 118 LYS A N 1
ATOM 980 C CA . LYS A 1 118 ? -4.126 -0.303 4.336 1.00 95.69 118 LYS A CA 1
ATOM 981 C C . LYS A 1 118 ? -3.908 0.438 5.648 1.00 95.69 118 LYS A C 1
ATOM 983 O O . LYS A 1 118 ? -4.859 0.641 6.406 1.00 95.69 118 LYS A O 1
ATOM 988 N N . THR A 1 119 ? -2.674 0.863 5.898 1.00 95.50 119 THR A N 1
ATOM 989 C CA . THR A 1 119 ? -2.291 1.629 7.088 1.00 95.50 119 THR A CA 1
ATOM 990 C C . THR A 1 119 ? -2.937 3.013 7.085 1.00 95.50 119 THR A C 1
ATOM 992 O O . THR A 1 119 ? -3.466 3.451 8.107 1.00 95.50 119 THR A O 1
ATOM 995 N N . SER A 1 120 ? -2.974 3.678 5.927 1.00 95.19 120 SER A N 1
ATOM 996 C CA . SER A 1 120 ? -3.639 4.969 5.742 1.00 95.19 120 SER A CA 1
ATOM 997 C C . SER A 1 120 ? -5.132 4.871 6.057 1.00 95.19 120 SER A C 1
ATOM 999 O O . SER A 1 120 ? -5.630 5.614 6.899 1.00 95.19 120 SER A O 1
ATOM 1001 N N . VAL A 1 121 ? -5.837 3.894 5.480 1.00 94.75 121 VAL A N 1
ATOM 1002 C CA . VAL A 1 121 ? -7.268 3.660 5.746 1.00 94.75 121 VAL A CA 1
ATOM 1003 C C . VAL A 1 121 ? -7.490 3.321 7.222 1.00 94.75 121 VAL A C 1
ATOM 1005 O O . VAL A 1 121 ? -8.409 3.856 7.845 1.00 94.75 121 VAL A O 1
ATOM 1008 N N . ARG A 1 122 ? -6.620 2.495 7.823 1.00 92.44 122 ARG A N 1
ATOM 1009 C CA . ARG A 1 122 ? -6.687 2.167 9.255 1.00 92.44 122 ARG A CA 1
ATOM 1010 C C . ARG A 1 122 ? -6.578 3.413 10.132 1.00 92.44 122 ARG A C 1
ATOM 1012 O O . ARG A 1 122 ? -7.361 3.545 11.066 1.00 92.44 122 ARG A O 1
ATOM 1019 N N . GLY A 1 123 ? -5.658 4.324 9.820 1.00 91.62 123 GLY A N 1
ATOM 1020 C CA . GLY A 1 123 ? -5.486 5.588 10.544 1.00 91.62 123 GLY A CA 1
ATOM 1021 C C . GLY A 1 123 ? -6.664 6.561 10.408 1.00 91.62 123 GLY A C 1
ATOM 1022 O O . GLY A 1 123 ? -6.754 7.521 11.169 1.00 91.62 123 GLY A O 1
ATOM 1023 N N . ARG A 1 124 ? -7.575 6.327 9.455 1.00 91.00 124 ARG A N 1
ATOM 1024 C CA . ARG A 1 124 ? -8.783 7.136 9.212 1.00 91.00 124 ARG A CA 1
ATOM 1025 C C . ARG A 1 124 ? -10.076 6.480 9.705 1.00 91.00 124 ARG A C 1
ATOM 1027 O O . ARG A 1 124 ? -11.142 7.089 9.616 1.00 91.00 124 ARG A O 1
ATOM 1034 N N . CYS A 1 125 ? -10.001 5.257 10.221 1.00 88.50 125 CYS A N 1
ATOM 1035 C CA . CYS A 1 125 ? -11.128 4.568 10.838 1.00 88.50 125 CYS A CA 1
ATOM 1036 C C . CYS A 1 125 ? -11.218 4.969 12.321 1.00 88.50 125 CYS A C 1
ATOM 1038 O O . CYS A 1 125 ? -10.286 4.717 13.083 1.00 88.50 125 CYS A O 1
ATOM 1040 N N . SER A 1 126 ? -12.324 5.586 12.749 1.00 70.62 126 SER A N 1
ATOM 1041 C CA . SER A 1 126 ? -12.503 6.029 14.142 1.00 70.62 126 SER A CA 1
ATOM 1042 C C . SER A 1 126 ? -12.507 4.849 15.128 1.00 70.62 126 SER A C 1
ATOM 1044 O O . SER A 1 126 ? -13.241 3.877 14.934 1.00 70.62 126 SER A O 1
ATOM 1046 N N . GLU A 1 127 ? -11.753 4.959 16.230 1.00 56.38 127 GLU A N 1
ATOM 1047 C CA . GLU A 1 127 ? -11.673 3.941 17.299 1.00 56.38 127 GLU A CA 1
ATOM 1048 C C . GLU A 1 127 ? -13.033 3.636 17.959 1.00 56.38 127 GLU A C 1
ATOM 1050 O O . GLU A 1 127 ? -13.246 2.543 18.483 1.00 56.38 127 GLU A O 1
ATOM 1055 N N . GLU A 1 128 ? -13.986 4.570 17.889 1.00 53.72 128 GLU A N 1
ATOM 1056 C CA . GLU A 1 128 ? -15.299 4.464 18.538 1.00 53.72 128 GLU A CA 1
ATOM 1057 C C . GLU A 1 128 ? -16.191 3.350 17.947 1.00 53.72 128 GLU A C 1
ATOM 1059 O O . GLU A 1 128 ? -16.983 2.754 18.675 1.00 53.72 128 GLU A O 1
ATOM 1064 N N . ASN A 1 129 ? -15.979 2.963 16.680 1.00 44.53 129 ASN A N 1
ATOM 1065 C CA . ASN A 1 129 ? -16.655 1.827 16.025 1.00 44.53 129 ASN A CA 1
ATOM 1066 C C . ASN A 1 129 ? -15.864 0.506 16.106 1.00 44.53 129 ASN A C 1
ATOM 1068 O O . ASN A 1 129 ? -16.309 -0.537 15.624 1.00 44.53 129 ASN A O 1
ATOM 1072 N N . LEU A 1 130 ? -14.684 0.529 16.730 1.00 49.22 130 LEU A N 1
ATOM 1073 C CA . LEU A 1 130 ? -13.860 -0.652 16.996 1.00 49.22 130 LEU A CA 1
ATOM 1074 C C . LEU A 1 130 ? -14.098 -1.221 18.402 1.00 49.22 130 LEU A C 1
ATOM 1076 O O . LEU A 1 130 ? -13.390 -2.135 18.826 1.00 49.22 130 LEU A O 1
ATOM 1080 N N . LYS A 1 131 ? -15.134 -0.754 19.114 1.00 47.47 131 LYS A N 1
ATOM 1081 C CA . LYS A 1 131 ? -15.669 -1.489 20.262 1.00 47.47 131 LYS A CA 1
ATOM 1082 C C . LYS A 1 131 ? -16.282 -2.796 19.758 1.00 47.47 131 LYS A C 1
ATOM 1084 O O . LYS A 1 131 ? -17.290 -2.821 19.059 1.00 47.47 131 LYS A O 1
ATOM 1089 N N . LYS A 1 132 ? -15.584 -3.886 20.071 1.00 54.59 132 LYS A N 1
ATOM 1090 C CA . LYS A 1 132 ? -16.004 -5.280 19.914 1.00 54.59 132 LYS A CA 1
ATOM 1091 C C . LYS A 1 132 ? -17.454 -5.447 20.393 1.00 54.59 132 LYS A C 1
ATOM 1093 O O . LYS A 1 132 ? -17.714 -5.379 21.584 1.00 54.59 132 LYS A O 1
ATOM 1098 N N . GLU A 1 133 ? -18.360 -5.778 19.486 1.00 56.66 133 GLU A N 1
ATOM 1099 C CA . GLU A 1 133 ? -19.030 -7.059 19.671 1.00 56.66 133 GLU A CA 1
ATOM 1100 C C . GLU A 1 133 ? -18.172 -8.071 18.921 1.00 56.66 133 GLU A C 1
ATOM 1102 O O . GLU A 1 133 ? -18.112 -8.067 17.686 1.00 56.66 133 GLU A O 1
ATOM 1107 N N . SER A 1 134 ? -17.400 -8.864 19.664 1.00 63.53 134 SER A N 1
ATOM 1108 C CA . SER A 1 134 ? -16.698 -10.006 19.094 1.00 63.53 134 SER A CA 1
ATOM 1109 C C . SER A 1 134 ? -17.742 -10.932 18.470 1.00 63.53 134 SER A C 1
ATOM 1111 O O . SER A 1 134 ? -18.837 -11.093 19.007 1.00 63.53 134 SER A O 1
ATOM 1113 N N . PHE A 1 135 ? -17.418 -11.587 17.354 1.00 67.38 135 PHE A N 1
ATOM 1114 C CA . PHE A 1 135 ? -18.245 -12.697 16.863 1.00 67.38 135 PHE A CA 1
ATOM 1115 C C . PHE A 1 135 ? -18.471 -13.738 17.971 1.00 67.38 135 PHE A C 1
ATOM 1117 O O . PHE A 1 135 ? -19.550 -14.305 18.099 1.00 67.38 135 PHE A O 1
ATOM 1124 N N . GLU A 1 136 ? -17.469 -13.899 18.830 1.00 65.44 136 GLU A N 1
ATOM 1125 C CA . GLU A 1 136 ? -17.521 -14.695 20.049 1.00 65.44 136 GLU A CA 1
ATOM 1126 C C . GLU A 1 136 ? -18.600 -14.202 21.027 1.00 65.44 136 GLU A C 1
ATOM 1128 O O . GLU A 1 136 ? -19.389 -15.009 21.501 1.00 65.44 136 GLU A O 1
ATOM 1133 N N . ASP A 1 137 ? -18.737 -12.889 21.230 1.00 73.38 137 ASP A N 1
ATOM 1134 C CA . ASP A 1 137 ? -19.779 -12.302 22.085 1.00 73.38 137 ASP A CA 1
ATOM 1135 C C . ASP A 1 137 ? -21.175 -12.527 21.481 1.00 73.38 137 ASP A C 1
ATOM 1137 O O . ASP A 1 137 ? -22.133 -12.804 22.202 1.00 73.38 137 ASP A O 1
ATOM 1141 N N . LYS A 1 138 ? -21.297 -1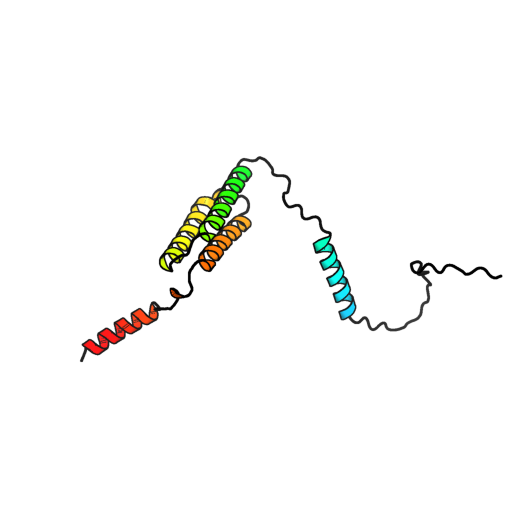2.495 20.144 1.00 76.81 138 LYS A N 1
ATOM 1142 C CA . LYS A 1 138 ? -22.543 -12.845 19.440 1.00 76.81 138 LYS A CA 1
ATOM 1143 C C . LYS A 1 138 ? -22.897 -14.322 19.591 1.00 76.81 138 LYS A C 1
ATOM 1145 O O . LYS A 1 138 ? -24.057 -14.636 19.844 1.00 76.81 138 LYS A O 1
ATOM 1150 N N . ILE A 1 139 ? -21.921 -15.222 19.469 1.00 80.94 139 ILE A N 1
ATOM 1151 C CA . ILE A 1 139 ? -22.116 -16.663 19.685 1.00 80.94 139 ILE A CA 1
ATOM 1152 C C . ILE A 1 139 ? -22.539 -16.920 21.137 1.00 80.94 139 ILE A C 1
ATOM 1154 O O . ILE A 1 139 ? -23.532 -17.608 21.361 1.00 80.94 139 ILE A O 1
ATOM 1158 N N . GLN A 1 140 ? -21.855 -16.318 22.113 1.00 77.31 140 GLN A N 1
ATOM 1159 C CA . GLN A 1 140 ? -22.183 -16.458 23.535 1.00 77.31 140 GLN A CA 1
ATOM 1160 C C . GLN A 1 140 ? -23.578 -15.909 23.862 1.00 77.31 140 GLN A C 1
ATOM 1162 O O . GLN A 1 140 ? -24.336 -16.554 24.588 1.00 77.31 140 GLN A O 1
ATOM 1167 N N . ASN A 1 141 ? -23.975 -14.780 23.268 1.00 80.00 141 ASN A N 1
ATOM 1168 C CA . ASN A 1 141 ? -25.327 -14.238 23.418 1.00 80.00 141 ASN A CA 1
ATOM 1169 C C . ASN A 1 141 ? -26.402 -15.141 22.804 1.00 80.00 141 ASN A C 1
ATOM 1171 O O . ASN A 1 141 ? -27.471 -15.306 23.394 1.00 80.00 141 ASN A O 1
ATOM 1175 N N . ILE A 1 142 ? -26.139 -15.746 21.642 1.00 85.25 142 ILE A N 1
ATOM 1176 C CA . ILE A 1 142 ? -27.073 -16.687 21.010 1.00 85.25 142 ILE A CA 1
ATOM 1177 C C . ILE A 1 142 ? -27.214 -17.953 21.863 1.00 85.25 142 ILE A C 1
ATOM 1179 O O . ILE A 1 142 ? -28.340 -18.371 22.123 1.00 85.25 142 ILE A O 1
ATOM 1183 N N . ILE A 1 143 ? -26.104 -18.524 22.342 1.00 83.56 143 ILE A N 1
ATOM 1184 C CA . ILE A 1 143 ? -26.108 -19.714 23.208 1.00 83.56 143 ILE A CA 1
ATOM 1185 C C . ILE A 1 143 ? -26.883 -19.426 24.500 1.00 83.56 143 ILE A C 1
ATOM 1187 O O . ILE A 1 143 ? -27.824 -20.150 24.822 1.00 83.56 143 ILE A O 1
ATOM 1191 N N . SER A 1 144 ? -26.582 -18.309 25.167 1.00 80.19 144 SER A N 1
ATOM 1192 C CA . SER A 1 144 ? -27.267 -17.893 26.400 1.00 80.19 144 SER A CA 1
ATOM 1193 C C . SER A 1 144 ? -28.768 -17.657 26.179 1.00 80.19 144 SER A C 1
ATOM 1195 O O . SER A 1 144 ? -29.600 -18.037 27.001 1.00 80.19 144 SER A O 1
ATOM 1197 N N . SER A 1 145 ? -29.148 -17.077 25.035 1.00 79.00 145 SER A N 1
ATOM 1198 C CA . SER A 1 145 ? -30.556 -16.844 24.676 1.00 79.00 145 SER A CA 1
ATOM 1199 C C . SER A 1 145 ? -31.330 -18.131 24.372 1.00 79.00 145 SER A C 1
ATOM 1201 O O . SER A 1 145 ? -32.557 -18.143 24.473 1.00 79.00 145 SER A O 1
ATOM 1203 N N . ILE A 1 146 ? -30.640 -19.202 23.971 1.00 77.69 146 ILE A N 1
ATOM 1204 C CA . ILE A 1 146 ? -31.233 -20.525 23.746 1.00 77.69 146 ILE A CA 1
ATOM 1205 C C . ILE A 1 146 ? -31.379 -21.272 25.078 1.00 77.69 146 ILE A C 1
ATOM 1207 O O . ILE A 1 146 ? -32.423 -21.876 25.311 1.00 77.69 146 ILE A O 1
ATOM 1211 N N . GLU A 1 147 ? -30.391 -21.191 25.974 1.00 66.38 147 GLU A N 1
ATOM 1212 C CA . GLU A 1 147 ? -30.458 -21.825 27.300 1.00 66.38 147 GLU A CA 1
ATOM 1213 C C . GLU A 1 147 ? -31.580 -21.251 28.175 1.00 66.38 147 GLU A C 1
ATOM 1215 O O . GLU A 1 147 ? -32.315 -22.011 28.799 1.00 66.38 147 GLU A O 1
ATOM 1220 N N . ILE A 1 148 ? -31.788 -19.930 28.156 1.00 56.72 148 ILE A N 1
ATOM 1221 C CA . ILE A 1 148 ? -32.867 -19.274 28.919 1.00 56.72 148 ILE A CA 1
ATOM 1222 C C . ILE A 1 148 ? -34.264 -19.651 28.391 1.00 56.72 148 ILE A C 1
ATOM 1224 O O . ILE A 1 148 ? -35.229 -19.627 29.147 1.00 56.72 148 ILE A O 1
ATOM 1228 N N . LYS A 1 149 ? -34.395 -20.022 27.110 1.00 55.47 149 LYS A N 1
ATOM 1229 C CA . LYS A 1 149 ? -35.676 -20.437 26.503 1.00 55.47 149 LYS A CA 1
ATOM 1230 C C . LYS A 1 149 ? -36.033 -21.910 26.737 1.00 55.47 149 LYS A C 1
ATOM 1232 O O . LYS A 1 149 ? -37.128 -22.314 26.358 1.00 55.47 149 LYS A O 1
ATOM 1237 N N . ASN A 1 150 ? -35.123 -22.698 27.313 1.00 54.41 150 ASN A N 1
ATOM 1238 C CA . ASN A 1 150 ? -35.324 -24.120 27.617 1.00 54.41 150 ASN A CA 1
ATOM 1239 C C . ASN A 1 150 ? -35.745 -24.386 29.082 1.00 54.41 150 ASN A C 1
ATOM 1241 O O . ASN A 1 150 ? -35.727 -25.539 29.514 1.00 54.41 150 ASN A O 1
ATOM 1245 N N . PHE A 1 151 ? -36.149 -23.345 29.818 1.00 47.59 151 PHE A N 1
ATOM 1246 C CA . PHE A 1 151 ? -36.872 -23.415 31.095 1.00 47.59 151 PHE A CA 1
ATOM 1247 C C . PHE A 1 151 ? -38.235 -22.729 30.960 1.00 47.59 151 PHE A C 1
ATOM 1249 O O . PHE A 1 151 ? -39.164 -23.151 31.684 1.00 47.59 151 PHE A O 1
#

pLDDT: mean 76.44, std 19.24, range [35.0, 97.69]

Foldseek 3Di:
DDDDDDDDPPDDDPDPDPDDDDPPPPVVVVVVVVVVVVVVCVVVPPPPPDDDQDPDQLSVLQVVVVVVLVVLLVVLLVAADEPVRLVVVVVVLVVVCVVCVVSHPDNVVVVVSSVSSSVSNVVRYDCVNVPDPDVVVVVVVVVVVVVVVVD

Radius of gyration: 31.47 Å; chains: 1; bounding box: 101×63×53 Å

InterPro domains:
  IPR014812 Vacuolar protein sorting-associated protein 51 [PTHR15954] (23-138)

Organism: NCBI:txid1754190